Protein AF-A0AAV6C4H0-F1 (afdb_monomer)

Structure (mmCIF, N/CA/C/O backbone):
data_AF-A0AAV6C4H0-F1
#
_entry.id   AF-A0AAV6C4H0-F1
#
loop_
_atom_site.group_PDB
_atom_site.id
_atom_site.type_symbol
_atom_site.label_atom_id
_atom_site.label_alt_id
_atom_site.label_comp_id
_atom_site.label_asym_id
_atom_site.label_entity_id
_atom_site.label_seq_id
_atom_site.pdbx_PDB_ins_code
_atom_site.Cartn_x
_atom_site.Cartn_y
_atom_site.Cartn_z
_atom_site.occupancy
_atom_site.B_iso_or_equiv
_atom_site.auth_seq_id
_atom_site.auth_comp_id
_atom_site.auth_asym_id
_atom_site.auth_atom_id
_atom_site.pdbx_PDB_model_num
ATOM 1 N N . MET A 1 1 ? 31.205 -27.931 -6.979 1.00 36.41 1 MET A N 1
ATOM 2 C CA . MET A 1 1 ? 31.183 -26.753 -7.871 1.00 36.41 1 MET A CA 1
ATOM 3 C C . MET A 1 1 ? 30.900 -25.545 -6.981 1.00 36.41 1 MET A C 1
ATOM 5 O O . MET A 1 1 ? 29.843 -25.515 -6.365 1.00 36.41 1 MET A O 1
ATOM 9 N N . LEU A 1 2 ? 31.902 -24.686 -6.749 1.00 31.66 2 LEU A N 1
ATOM 10 C CA . LEU A 1 2 ? 31.847 -23.601 -5.756 1.00 31.66 2 LEU A CA 1
ATOM 11 C C . LEU A 1 2 ? 30.865 -22.495 -6.177 1.00 31.66 2 LEU A C 1
ATOM 13 O O . LEU A 1 2 ? 30.879 -22.046 -7.319 1.00 31.66 2 LEU A O 1
ATOM 17 N N . SER A 1 3 ? 30.052 -22.053 -5.220 1.00 43.00 3 SER A N 1
ATOM 18 C CA . SER A 1 3 ? 29.099 -20.946 -5.323 1.00 43.00 3 SER A CA 1
ATOM 19 C C . SER A 1 3 ? 29.805 -19.623 -4.989 1.00 43.00 3 SER A C 1
ATOM 21 O O . SER A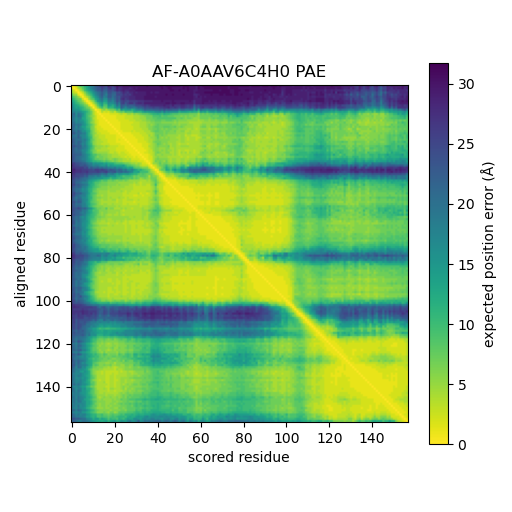 1 3 ? 30.299 -19.470 -3.872 1.00 43.00 3 SER A O 1
ATOM 23 N N . LEU A 1 4 ? 29.830 -18.677 -5.935 1.00 38.78 4 LEU A N 1
ATOM 24 C CA . LEU A 1 4 ? 30.446 -17.346 -5.783 1.00 38.78 4 LEU A CA 1
ATOM 25 C C . LEU A 1 4 ? 29.491 -16.277 -5.204 1.00 38.78 4 LEU A C 1
ATOM 27 O O . LEU A 1 4 ? 29.921 -15.164 -4.924 1.00 38.78 4 LEU A O 1
ATOM 31 N N . PHE A 1 5 ? 28.212 -16.605 -4.996 1.00 50.12 5 PHE A N 1
ATOM 32 C CA . PHE A 1 5 ? 27.220 -15.738 -4.355 1.00 50.12 5 PHE A CA 1
ATOM 33 C C . PHE A 1 5 ? 26.388 -16.565 -3.381 1.00 50.12 5 PHE A C 1
ATOM 35 O O . PHE A 1 5 ? 26.032 -17.692 -3.697 1.00 50.12 5 PHE A O 1
ATOM 42 N N . GLY A 1 6 ? 26.168 -16.008 -2.189 1.00 37.78 6 GLY A N 1
ATOM 43 C CA . GLY A 1 6 ? 25.697 -16.681 -0.980 1.00 37.78 6 GLY A CA 1
ATOM 44 C C . GLY A 1 6 ? 24.590 -17.717 -1.163 1.00 37.78 6 GLY A C 1
ATOM 45 O O . GLY A 1 6 ? 23.755 -17.628 -2.055 1.00 37.78 6 GLY A O 1
ATOM 46 N N . GLN A 1 7 ? 24.612 -18.691 -0.252 1.00 34.97 7 GLN A N 1
ATOM 47 C CA . GLN A 1 7 ? 23.645 -19.776 -0.129 1.00 34.97 7 GLN A CA 1
ATOM 48 C C . GLN A 1 7 ? 22.222 -19.333 -0.491 1.00 34.97 7 GLN A C 1
ATOM 50 O O . GLN A 1 7 ? 21.746 -18.326 0.037 1.00 34.97 7 GLN A O 1
ATOM 55 N N . ASN A 1 8 ? 21.548 -20.131 -1.327 1.00 43.38 8 ASN A N 1
ATOM 56 C CA . ASN A 1 8 ? 20.094 -20.129 -1.462 1.00 43.38 8 ASN A CA 1
ATOM 57 C C . ASN A 1 8 ? 19.492 -20.356 -0.067 1.00 43.38 8 ASN A C 1
ATOM 59 O O . ASN A 1 8 ? 19.235 -21.487 0.335 1.00 43.38 8 ASN A O 1
ATOM 63 N N . LYS A 1 9 ? 19.308 -19.281 0.705 1.00 45.91 9 LYS A N 1
ATOM 64 C CA . LYS A 1 9 ? 18.278 -19.254 1.735 1.00 45.91 9 LYS A CA 1
ATOM 65 C C . LYS A 1 9 ? 16.981 -19.474 0.984 1.00 45.91 9 LYS A C 1
ATOM 67 O O . LYS A 1 9 ? 16.785 -18.815 -0.034 1.00 45.91 9 LYS A O 1
ATOM 72 N N . ASP A 1 10 ? 16.143 -20.379 1.475 1.00 52.50 10 ASP A N 1
ATOM 73 C CA . ASP A 1 10 ? 14.750 -20.498 1.061 1.00 52.50 10 ASP A CA 1
ATOM 74 C C . ASP A 1 10 ? 14.110 -19.112 1.154 1.00 52.50 10 ASP A C 1
ATOM 76 O O . ASP A 1 10 ? 13.652 -18.666 2.210 1.00 52.50 10 ASP A O 1
ATOM 80 N N . GLU A 1 11 ? 14.186 -18.354 0.064 1.00 59.16 11 GLU A N 1
ATOM 81 C CA . GLU A 1 11 ? 13.564 -17.060 -0.006 1.00 59.16 11 GLU A CA 1
ATOM 82 C C . GLU A 1 11 ? 12.075 -17.375 -0.081 1.00 59.16 11 GLU A C 1
ATOM 84 O O . GLU A 1 11 ? 11.604 -17.884 -1.099 1.00 59.16 11 GLU A O 1
ATOM 89 N N . GLY A 1 12 ? 11.358 -17.131 1.020 1.00 62.44 12 GLY A N 1
ATOM 90 C CA . GLY A 1 12 ? 9.921 -17.371 1.113 1.00 62.44 12 GLY A CA 1
ATOM 91 C C . GLY A 1 12 ? 9.162 -16.843 -0.107 1.00 62.44 12 GLY A C 1
ATOM 92 O O . GLY A 1 12 ? 9.658 -15.997 -0.869 1.00 62.44 12 GLY A O 1
ATOM 93 N N . SER A 1 13 ? 7.942 -17.348 -0.289 1.00 84.25 13 SER A N 1
ATOM 94 C CA . SER A 1 13 ? 7.092 -16.997 -1.427 1.00 84.25 13 SER A CA 1
ATOM 95 C C . SER A 1 13 ? 6.997 -15.473 -1.610 1.00 84.25 13 SER A C 1
ATOM 97 O O . SER A 1 13 ? 7.194 -14.705 -0.664 1.00 84.25 13 SER A O 1
ATOM 99 N N . LEU A 1 14 ? 6.660 -14.989 -2.812 1.00 80.19 14 LEU A N 1
ATOM 100 C CA . LEU A 1 14 ? 6.453 -13.546 -3.054 1.00 80.19 14 LEU A CA 1
ATOM 101 C C . LEU A 1 14 ? 5.521 -12.910 -2.008 1.00 80.19 14 LEU A C 1
ATOM 103 O O . LEU A 1 14 ? 5.725 -11.774 -1.581 1.00 80.19 14 LEU A O 1
ATOM 107 N N . LEU A 1 15 ? 4.534 -13.681 -1.554 1.00 83.94 15 LEU A N 1
ATOM 108 C CA . LEU A 1 15 ? 3.603 -13.306 -0.503 1.00 83.94 15 LEU A CA 1
ATOM 109 C C . LEU A 1 15 ? 4.273 -13.192 0.877 1.00 83.94 15 LEU A C 1
ATOM 111 O O . LEU A 1 15 ? 3.917 -12.301 1.642 1.00 83.94 15 LEU A O 1
ATOM 115 N N . ASP A 1 16 ? 5.258 -14.028 1.198 1.00 88.25 16 ASP A N 1
ATOM 116 C CA . ASP A 1 16 ? 6.022 -13.927 2.448 1.00 88.25 16 ASP A CA 1
ATOM 117 C C . ASP A 1 16 ? 6.929 -12.697 2.453 1.00 88.25 16 ASP A C 1
ATOM 119 O O . ASP A 1 16 ? 6.967 -11.962 3.441 1.00 88.25 16 ASP A O 1
ATOM 123 N N . ARG A 1 17 ? 7.572 -12.396 1.319 1.00 87.56 17 ARG A N 1
ATOM 124 C CA . ARG A 1 17 ? 8.357 -11.160 1.164 1.00 87.56 17 ARG A CA 1
ATOM 125 C C . ARG A 1 17 ? 7.477 -9.918 1.266 1.00 87.56 17 ARG A C 1
ATOM 127 O O . ARG A 1 17 ? 7.864 -8.949 1.917 1.00 87.56 17 ARG A O 1
ATOM 134 N N . LEU A 1 18 ? 6.278 -9.958 0.679 1.00 87.56 18 LEU A N 1
ATOM 135 C CA . LEU A 1 18 ? 5.289 -8.888 0.802 1.00 87.56 18 LEU A CA 1
ATOM 136 C C . LEU A 1 18 ? 4.818 -8.720 2.252 1.00 87.56 18 LEU A C 1
ATOM 138 O O . LEU A 1 18 ? 4.793 -7.607 2.765 1.00 87.56 18 LEU A O 1
ATOM 142 N N . LYS A 1 19 ? 4.484 -9.814 2.947 1.00 87.69 19 LYS A N 1
ATOM 143 C CA . LYS A 1 19 ? 4.118 -9.771 4.373 1.00 87.69 19 LYS A CA 1
ATOM 144 C C . LYS A 1 19 ? 5.231 -9.159 5.218 1.00 87.69 19 LYS A C 1
ATOM 146 O O . LYS A 1 19 ? 4.943 -8.376 6.121 1.00 87.69 19 LYS A O 1
ATOM 151 N N . GLN A 1 20 ? 6.483 -9.507 4.930 1.00 90.56 20 GLN A N 1
ATOM 152 C CA . GLN A 1 20 ? 7.639 -8.984 5.645 1.00 90.56 20 GLN A CA 1
ATOM 153 C C . GLN A 1 20 ? 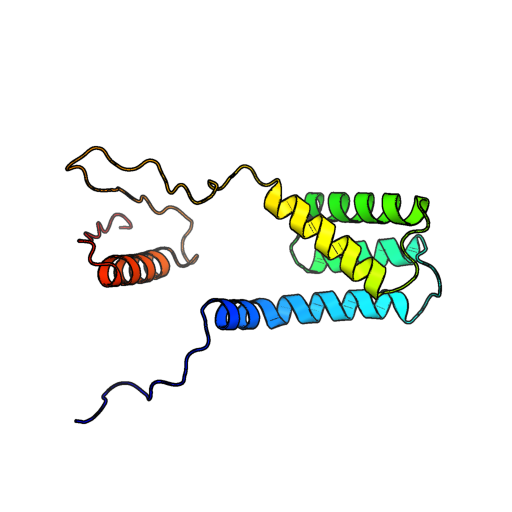7.847 -7.488 5.377 1.00 90.56 20 GLN A C 1
ATOM 155 O O . GLN A 1 20 ? 8.102 -6.741 6.321 1.00 90.56 20 GLN A O 1
ATOM 160 N N . SER A 1 21 ? 7.687 -7.029 4.131 1.00 88.75 21 SER A N 1
ATOM 161 C CA . SER A 1 21 ? 7.869 -5.614 3.782 1.00 88.75 21 SER A CA 1
ATOM 162 C C . SER A 1 21 ? 6.827 -4.702 4.436 1.00 88.75 21 SER A C 1
ATOM 164 O O . SER A 1 21 ? 7.160 -3.588 4.836 1.00 88.75 21 SER A O 1
ATOM 166 N N . VAL A 1 22 ? 5.594 -5.186 4.629 1.00 88.94 22 VAL A N 1
ATOM 167 C CA . VAL A 1 22 ? 4.512 -4.421 5.281 1.00 88.94 22 VAL A CA 1
ATOM 168 C C . VAL A 1 22 ? 4.398 -4.667 6.790 1.00 88.94 22 VAL A C 1
ATOM 170 O O . VAL A 1 22 ? 3.532 -4.085 7.447 1.00 88.94 22 VAL A O 1
ATOM 173 N N . ALA A 1 23 ? 5.252 -5.519 7.369 1.00 89.38 23 ALA A N 1
ATOM 174 C CA . ALA A 1 23 ? 5.128 -5.963 8.759 1.00 89.38 23 ALA A CA 1
ATOM 175 C C . ALA A 1 23 ? 5.140 -4.801 9.763 1.00 89.38 23 ALA A C 1
ATOM 177 O O . ALA A 1 23 ? 4.355 -4.806 10.712 1.00 89.38 23 ALA A O 1
ATOM 178 N N . LYS A 1 24 ? 5.988 -3.790 9.529 1.00 86.38 24 LYS A N 1
ATOM 179 C CA . LYS A 1 24 ? 6.105 -2.600 10.386 1.00 86.38 24 LYS A CA 1
ATOM 180 C C . LYS A 1 24 ? 4.837 -1.743 10.355 1.00 86.38 24 LYS A C 1
ATOM 182 O O . LYS A 1 24 ? 4.332 -1.371 11.408 1.00 86.38 24 LYS A O 1
ATOM 187 N N . THR A 1 25 ? 4.292 -1.473 9.171 1.00 84.81 25 THR A N 1
ATOM 188 C CA . THR A 1 25 ? 3.038 -0.718 9.023 1.00 84.81 25 THR A CA 1
ATOM 189 C C . THR A 1 25 ? 1.875 -1.472 9.664 1.00 84.81 25 THR A C 1
ATOM 191 O O . THR A 1 25 ? 1.085 -0.894 10.410 1.00 84.81 25 THR A O 1
ATOM 194 N N . ARG A 1 26 ? 1.809 -2.795 9.451 1.00 84.88 26 ARG A N 1
ATOM 195 C CA . ARG A 1 26 ? 0.791 -3.660 10.059 1.00 84.88 26 ARG A CA 1
ATOM 196 C C . ARG A 1 26 ? 0.849 -3.632 11.586 1.00 84.88 26 ARG A C 1
ATOM 198 O O . ARG A 1 26 ? -0.200 -3.522 12.214 1.00 84.88 26 ARG A O 1
ATOM 205 N N . SER A 1 27 ? 2.036 -3.764 12.184 1.00 85.31 27 SER A N 1
ATOM 206 C CA . SER A 1 27 ? 2.170 -3.785 13.646 1.00 85.31 27 SER A CA 1
ATOM 207 C C . SER A 1 27 ? 1.819 -2.437 14.273 1.00 85.31 27 SER A C 1
ATOM 209 O O . SER A 1 27 ? 1.121 -2.406 15.282 1.00 85.31 27 SER A O 1
ATOM 211 N N . GLN A 1 28 ? 2.223 -1.329 13.647 1.00 83.56 28 GLN A N 1
ATOM 212 C CA . GLN A 1 28 ? 1.893 0.019 14.110 1.00 83.56 28 GLN A CA 1
ATOM 213 C C . GLN A 1 28 ? 0.388 0.298 14.073 1.00 83.56 28 GLN A C 1
ATOM 215 O O . GLN A 1 28 ? -0.147 0.851 15.032 1.00 83.56 28 GLN A O 1
ATOM 220 N N . LEU A 1 29 ? -0.304 -0.105 13.003 1.00 80.69 29 LEU A N 1
ATOM 221 C CA . LEU A 1 29 ? -1.755 0.058 12.911 1.00 80.69 29 LEU A CA 1
ATOM 222 C C . LEU A 1 29 ? -2.485 -0.825 13.933 1.00 80.69 29 LEU A C 1
ATOM 224 O O . LEU A 1 29 ? -3.381 -0.348 14.623 1.00 80.69 29 LEU A O 1
ATOM 228 N N . ALA A 1 30 ? -2.079 -2.092 14.072 1.00 82.25 30 ALA A N 1
ATOM 229 C CA . ALA A 1 30 ? -2.699 -3.020 15.018 1.00 82.25 30 ALA A CA 1
ATOM 230 C C . ALA A 1 30 ? -2.570 -2.545 16.474 1.00 82.25 30 ALA A C 1
ATOM 232 O O . ALA A 1 30 ? -3.568 -2.539 17.190 1.00 82.25 30 ALA A O 1
ATOM 233 N N . ALA A 1 31 ? -1.379 -2.089 16.881 1.00 82.44 31 ALA A N 1
ATOM 234 C CA . ALA A 1 31 ? -1.138 -1.580 18.229 1.00 82.44 31 ALA A CA 1
ATOM 235 C C . ALA A 1 31 ? -2.018 -0.360 18.548 1.00 82.44 31 ALA A C 1
ATOM 237 O O . ALA A 1 31 ? -2.672 -0.324 19.586 1.00 82.44 31 ALA A O 1
ATOM 238 N N . ARG A 1 32 ? -2.119 0.598 17.614 1.00 79.38 32 ARG A N 1
ATOM 239 C CA . ARG A 1 32 ? -2.965 1.790 17.791 1.00 79.38 32 ARG A CA 1
ATOM 240 C C . ARG A 1 32 ? -4.449 1.441 17.918 1.00 79.38 32 ARG A C 1
ATOM 242 O O . ARG A 1 32 ? -5.147 2.072 18.699 1.00 79.38 32 ARG A O 1
ATOM 249 N N . VAL A 1 33 ? -4.932 0.440 17.177 1.00 78.00 33 VAL A N 1
ATOM 250 C CA . VAL A 1 33 ? -6.329 -0.020 17.275 1.00 78.00 33 VAL A CA 1
ATOM 251 C C . VAL A 1 33 ? -6.592 -0.786 18.577 1.00 78.00 33 VAL A C 1
ATOM 253 O O . VAL A 1 33 ? -7.684 -0.694 19.133 1.00 78.00 33 VAL A O 1
ATOM 256 N N . GLU A 1 34 ? -5.610 -1.526 19.092 1.00 79.38 34 GLU A N 1
ATOM 257 C CA . GLU A 1 34 ? -5.716 -2.192 20.397 1.00 79.38 34 GLU A CA 1
ATOM 258 C C . GLU A 1 34 ? -5.774 -1.193 21.550 1.00 79.38 34 GLU A C 1
ATOM 260 O O . GLU A 1 34 ? -6.565 -1.375 22.473 1.00 79.38 34 GLU A O 1
ATOM 265 N N . ASP A 1 35 ? -4.985 -0.121 21.484 1.00 77.88 35 ASP A N 1
ATOM 266 C CA . ASP A 1 35 ? -4.956 0.905 22.528 1.00 77.88 35 ASP A CA 1
ATOM 267 C C . ASP A 1 35 ? -6.299 1.641 22.673 1.00 77.88 35 ASP A C 1
ATOM 269 O O . ASP A 1 35 ? -6.680 1.976 23.792 1.00 77.88 35 ASP A O 1
ATOM 273 N N . ILE A 1 36 ? -7.070 1.786 21.587 1.00 75.62 36 ILE A N 1
ATOM 274 C CA . ILE A 1 36 ? -8.434 2.352 21.614 1.00 75.62 36 ILE A CA 1
ATOM 275 C C . ILE A 1 36 ? -9.373 1.530 22.514 1.00 75.62 36 ILE A C 1
ATOM 277 O O . ILE A 1 36 ? -10.219 2.088 23.203 1.00 75.62 36 ILE A O 1
ATOM 281 N N . PHE A 1 37 ? -9.207 0.205 22.562 1.00 68.75 37 PHE A N 1
ATOM 282 C CA . PHE A 1 37 ? -10.088 -0.691 23.324 1.00 68.75 37 PHE A CA 1
ATOM 283 C C . PHE A 1 37 ? -9.608 -1.007 24.740 1.00 68.75 37 PHE A C 1
ATOM 285 O O . PHE A 1 37 ? -10.366 -1.570 25.528 1.00 68.75 37 PHE A O 1
ATOM 292 N N . LYS A 1 38 ? -8.371 -0.648 25.100 1.00 69.56 38 LYS A N 1
ATOM 293 C CA . LYS A 1 38 ? -7.871 -0.840 26.472 1.00 69.56 38 LYS A CA 1
ATOM 294 C C . LYS A 1 38 ? -8.569 0.075 27.488 1.00 69.56 38 LYS A C 1
ATOM 296 O O . LYS A 1 38 ? -8.511 -0.218 28.679 1.00 69.56 38 LYS A O 1
ATOM 301 N N . GLY A 1 39 ? -9.215 1.154 27.034 1.00 59.06 39 GLY A N 1
ATOM 302 C CA . GLY A 1 39 ? -9.891 2.135 27.890 1.00 59.06 39 GLY A CA 1
ATOM 303 C C . GLY A 1 39 ? -11.414 1.990 28.003 1.00 59.06 39 GLY A C 1
ATOM 304 O O . GLY A 1 39 ? -11.965 2.309 29.055 1.00 59.06 39 GLY A O 1
ATOM 305 N N . GLU A 1 40 ? -12.112 1.500 26.969 1.00 55.88 40 GLU A N 1
ATOM 306 C CA . GLU A 1 40 ? -13.573 1.655 26.858 1.00 55.88 40 GLU A CA 1
ATOM 307 C C . GLU A 1 40 ? -14.304 0.368 26.436 1.00 55.88 40 GLU A C 1
ATOM 309 O O . GLU A 1 40 ? -13.894 -0.352 25.530 1.00 55.88 40 GLU A O 1
ATOM 314 N N . LYS A 1 41 ? -15.445 0.086 27.087 1.00 58.22 41 LYS A N 1
ATOM 315 C CA . LYS A 1 41 ? -16.325 -1.064 26.775 1.00 58.22 41 LYS A CA 1
ATOM 316 C C . LYS A 1 41 ? -17.207 -0.847 25.536 1.00 58.22 41 LYS A C 1
ATOM 318 O O . LYS A 1 41 ? -17.907 -1.768 25.124 1.00 58.22 41 LYS A O 1
ATOM 323 N N . ARG A 1 42 ? -17.249 0.373 24.995 1.00 67.69 42 ARG A N 1
ATOM 324 C CA . ARG A 1 42 ? -18.061 0.785 23.842 1.00 67.69 42 ARG A CA 1
ATOM 325 C C . ARG A 1 42 ? -17.260 1.775 23.013 1.00 67.69 42 ARG A C 1
ATOM 327 O O . ARG A 1 42 ? -16.513 2.552 23.584 1.00 67.69 42 ARG A O 1
ATOM 334 N N . ILE A 1 43 ? -17.449 1.757 21.697 1.00 72.81 43 ILE A N 1
ATOM 335 C CA . ILE A 1 43 ? -16.829 2.751 20.820 1.00 72.81 43 ILE A CA 1
ATOM 336 C C . ILE A 1 43 ? -17.625 4.050 20.938 1.00 72.81 43 ILE A C 1
ATOM 338 O O . ILE A 1 43 ? -18.786 4.105 20.529 1.00 72.81 43 ILE A O 1
ATOM 342 N N . ASP A 1 44 ? -17.006 5.074 21.510 1.00 77.19 44 ASP A N 1
ATOM 343 C CA . ASP A 1 44 ? -17.587 6.400 21.668 1.00 77.19 44 ASP A CA 1
ATOM 344 C C . ASP A 1 44 ? -16.968 7.416 20.667 1.00 77.19 44 ASP A C 1
ATOM 346 O O . ASP A 1 44 ? -16.117 7.061 19.836 1.00 77.19 44 ASP A O 1
ATOM 350 N N . PRO A 1 45 ? -17.392 8.693 20.679 1.00 81.12 45 PRO A N 1
ATOM 351 C CA . PRO A 1 45 ? -16.793 9.717 19.824 1.00 81.12 45 PRO A CA 1
ATOM 352 C C . PRO A 1 45 ? -15.285 9.945 20.049 1.00 81.12 45 PRO A C 1
ATOM 354 O O . PRO A 1 45 ? -14.580 10.281 19.094 1.00 81.12 45 PRO A O 1
ATOM 357 N N . ALA A 1 46 ? -14.770 9.760 21.269 1.00 82.94 46 ALA A N 1
ATOM 358 C CA . ALA A 1 46 ? -13.349 9.909 21.588 1.00 82.94 46 ALA A CA 1
ATOM 359 C C . ALA A 1 46 ? -12.517 8.742 21.024 1.00 82.94 46 ALA A C 1
ATOM 361 O O . ALA A 1 46 ? -11.430 8.956 20.466 1.00 82.94 46 ALA A O 1
ATOM 362 N N . ALA A 1 47 ? -13.059 7.524 21.058 1.00 81.69 47 ALA A N 1
ATOM 363 C CA . ALA A 1 47 ? -12.486 6.357 20.400 1.00 81.69 47 ALA A CA 1
ATOM 364 C C . ALA A 1 47 ? -12.376 6.560 18.877 1.00 81.69 47 ALA A C 1
ATOM 366 O O . ALA A 1 47 ? -11.335 6.266 18.281 1.00 81.69 47 ALA A O 1
ATOM 367 N N . LEU A 1 48 ? -13.405 7.133 18.239 1.00 85.75 48 LEU A N 1
ATOM 368 C CA . LEU A 1 48 ? -13.375 7.453 16.804 1.00 85.75 48 LEU A CA 1
ATOM 369 C C . LEU A 1 48 ? -12.342 8.533 16.451 1.00 85.75 48 LEU A C 1
ATOM 371 O O . LEU A 1 48 ? -11.671 8.412 15.427 1.00 85.75 48 LEU A O 1
ATOM 375 N N . ALA A 1 49 ? -12.167 9.554 17.292 1.00 88.44 49 ALA A N 1
ATOM 376 C CA . ALA A 1 49 ? -11.126 10.566 17.095 1.00 88.44 49 ALA A CA 1
ATOM 377 C C . ALA A 1 49 ? -9.714 9.966 17.221 1.00 88.44 49 ALA A C 1
ATOM 379 O O . ALA A 1 49 ? -8.803 10.294 16.457 1.00 88.44 49 ALA A O 1
ATOM 380 N N . THR A 1 50 ? -9.527 9.031 18.153 1.00 87.44 50 THR A N 1
ATOM 381 C CA . THR A 1 50 ? -8.264 8.293 18.284 1.00 87.44 50 THR A CA 1
ATOM 382 C C . THR A 1 50 ? -7.994 7.430 17.051 1.00 87.44 50 THR A C 1
ATOM 384 O O . THR A 1 50 ? -6.870 7.415 16.544 1.00 87.44 50 THR A O 1
ATOM 387 N N . LEU A 1 51 ? -9.028 6.767 16.521 1.00 87.31 51 LEU A N 1
ATOM 388 C CA . LEU A 1 51 ? -8.939 5.997 15.281 1.00 87.31 51 LEU A CA 1
ATOM 389 C C . LEU A 1 51 ? -8.562 6.881 14.085 1.00 87.31 51 LEU A C 1
ATOM 391 O O . LEU A 1 51 ? -7.687 6.504 13.310 1.00 87.31 51 LEU A O 1
ATOM 395 N N . GLU A 1 52 ? -9.172 8.060 13.950 1.00 91.50 52 GLU A N 1
ATOM 396 C CA . GLU A 1 52 ? -8.842 9.027 12.897 1.00 91.50 52 GLU A CA 1
ATOM 397 C C . GLU A 1 52 ? -7.354 9.386 12.915 1.00 91.50 52 GLU A C 1
ATOM 399 O O . GLU A 1 52 ? -6.656 9.231 11.910 1.00 91.50 52 GLU A O 1
ATOM 404 N N . ASN A 1 53 ? -6.845 9.780 14.083 1.00 89.81 53 ASN A N 1
ATOM 405 C CA . ASN A 1 53 ? -5.436 10.119 14.266 1.00 89.81 53 ASN A CA 1
ATOM 406 C C . ASN A 1 53 ? -4.513 8.931 13.963 1.00 89.81 53 ASN A C 1
ATOM 408 O O . ASN A 1 53 ? -3.443 9.102 13.373 1.00 89.81 53 ASN A O 1
ATOM 412 N N . ALA A 1 54 ? -4.919 7.718 14.345 1.00 87.38 54 ALA A N 1
ATOM 413 C CA . ALA A 1 54 ? -4.169 6.508 14.045 1.00 87.38 54 ALA A CA 1
ATOM 414 C C . ALA A 1 54 ? -4.081 6.240 12.536 1.00 87.38 54 ALA A C 1
ATOM 416 O O . ALA A 1 54 ? -2.996 5.933 12.047 1.00 87.38 54 ALA A O 1
ATOM 417 N N . LEU A 1 55 ? -5.186 6.394 11.803 1.00 89.81 55 LEU A N 1
ATOM 418 C CA . LEU A 1 55 ? -5.235 6.201 10.352 1.00 89.81 55 LEU A CA 1
ATOM 419 C C . LEU A 1 55 ? -4.424 7.274 9.610 1.00 89.81 55 LEU A C 1
ATOM 421 O O . LEU A 1 55 ? -3.653 6.947 8.706 1.00 89.81 55 LEU A O 1
ATOM 425 N N . LEU A 1 56 ? -4.512 8.541 10.025 1.00 90.38 56 LEU A N 1
ATOM 426 C CA . LEU A 1 56 ? -3.726 9.628 9.428 1.00 90.38 56 LEU A CA 1
ATOM 427 C C . LEU A 1 56 ? -2.218 9.444 9.623 1.00 90.38 56 LEU A C 1
ATOM 429 O O . LEU A 1 56 ? -1.452 9.709 8.701 1.00 90.38 56 LEU A O 1
ATOM 433 N N . ALA A 1 57 ? -1.791 8.917 10.772 1.00 87.31 57 ALA A N 1
ATOM 434 C CA . ALA A 1 57 ? -0.385 8.614 11.044 1.00 87.31 57 ALA A CA 1
ATOM 435 C C . ALA A 1 57 ? 0.189 7.454 10.201 1.00 87.31 57 ALA A C 1
ATOM 437 O O . ALA A 1 57 ? 1.373 7.149 10.328 1.00 87.31 57 ALA A O 1
ATOM 438 N N . THR A 1 58 ? -0.638 6.788 9.385 1.00 85.94 58 THR A N 1
ATOM 439 C CA . THR A 1 58 ? -0.232 5.697 8.478 1.00 85.94 58 THR A CA 1
ATOM 440 C C . THR A 1 58 ? -0.212 6.104 7.003 1.00 85.94 58 THR A C 1
ATOM 442 O O . THR A 1 58 ? -0.257 5.242 6.131 1.00 85.94 58 THR A O 1
ATOM 445 N N . ASP A 1 59 ? -0.158 7.407 6.717 1.00 89.19 59 ASP A N 1
ATOM 446 C CA . ASP A 1 59 ? -0.080 7.970 5.360 1.00 89.19 59 ASP A CA 1
ATOM 447 C C . ASP A 1 59 ? -1.292 7.661 4.454 1.00 89.19 59 ASP A C 1
ATOM 449 O O . ASP A 1 59 ? -1.221 7.788 3.234 1.00 89.19 59 ASP A O 1
ATOM 453 N N . LEU A 1 60 ? -2.451 7.311 5.029 1.00 88.81 60 LEU A N 1
ATOM 454 C CA . LEU A 1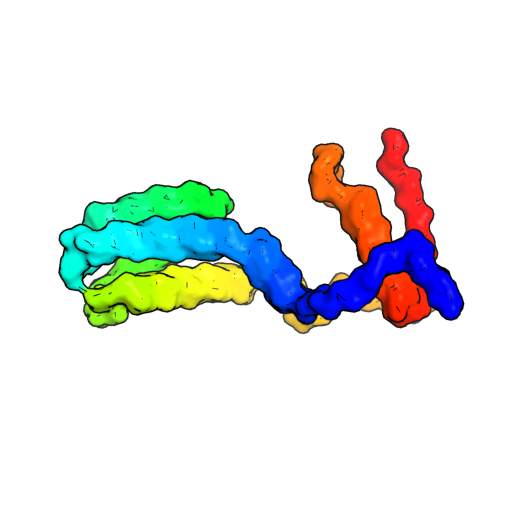 60 ? -3.690 7.061 4.269 1.00 88.81 60 LEU A CA 1
ATOM 455 C C . LEU A 1 60 ? -4.304 8.332 3.659 1.00 88.81 60 LEU A C 1
ATOM 457 O O . LEU A 1 60 ? -5.061 8.262 2.686 1.00 88.81 60 LEU A O 1
ATOM 461 N N . GLY A 1 61 ? -3.985 9.493 4.235 1.00 92.50 61 GLY A N 1
ATOM 462 C CA . GLY A 1 61 ? -4.524 10.791 3.840 1.00 92.50 61 GLY A CA 1
ATOM 463 C C . GLY A 1 61 ? -5.972 11.030 4.289 1.00 92.50 61 GLY A C 1
ATOM 464 O O . GLY A 1 61 ? -6.724 10.117 4.625 1.00 92.50 61 GLY A O 1
ATOM 465 N N . MET A 1 62 ? -6.384 12.301 4.273 1.00 94.56 62 MET A N 1
ATOM 466 C CA . MET A 1 62 ? -7.677 12.745 4.820 1.00 94.56 62 MET A CA 1
ATOM 467 C C . MET A 1 62 ? -8.890 12.083 4.160 1.00 94.56 62 MET A C 1
ATOM 469 O O . MET A 1 62 ? -9.847 11.728 4.843 1.00 94.56 62 MET A O 1
ATOM 473 N N . ARG A 1 63 ? -8.870 11.933 2.830 1.00 93.50 63 ARG A N 1
ATOM 474 C CA . ARG A 1 63 ? -10.005 11.387 2.071 1.00 93.50 63 ARG A CA 1
ATOM 475 C C . ARG A 1 63 ? -10.287 9.937 2.466 1.00 93.50 63 ARG A C 1
ATOM 477 O O . ARG A 1 63 ? -11.401 9.629 2.873 1.00 93.50 63 ARG A O 1
ATOM 484 N N . THR A 1 64 ? -9.267 9.087 2.384 1.00 93.56 64 THR A N 1
ATOM 485 C CA . THR A 1 64 ? -9.355 7.660 2.712 1.00 93.56 64 THR A CA 1
ATOM 486 C C . THR A 1 64 ? -9.734 7.457 4.174 1.00 93.56 64 THR A C 1
ATOM 488 O O . THR A 1 64 ? -10.600 6.643 4.478 1.00 93.56 64 THR A O 1
ATOM 491 N N . THR A 1 65 ? -9.136 8.230 5.088 1.00 94.50 65 THR A N 1
ATOM 492 C CA . THR A 1 65 ? -9.464 8.149 6.515 1.00 94.50 65 THR A CA 1
ATOM 493 C C . THR A 1 65 ? -10.934 8.465 6.781 1.00 94.50 65 THR A C 1
ATOM 495 O O . THR A 1 65 ? -11.584 7.717 7.507 1.00 94.50 65 THR A O 1
ATOM 498 N N . ARG A 1 66 ? -11.487 9.522 6.171 1.00 95.12 66 ARG A N 1
ATOM 499 C CA . ARG A 1 66 ? -12.914 9.861 6.319 1.00 95.12 66 ARG A CA 1
ATOM 500 C C . ARG A 1 66 ? -13.820 8.746 5.813 1.00 95.12 66 ARG A C 1
ATOM 502 O O . ARG A 1 66 ? -14.725 8.340 6.528 1.00 95.12 66 ARG A O 1
ATOM 509 N N . GLU A 1 67 ? -13.517 8.203 4.638 1.00 94.88 67 GLU A N 1
ATOM 510 C CA . GLU A 1 67 ? -14.277 7.092 4.061 1.00 94.88 67 GLU A CA 1
ATOM 511 C C . GLU A 1 67 ? -14.278 5.852 4.974 1.00 94.88 67 GLU A C 1
ATOM 513 O O . GLU A 1 67 ? -15.307 5.199 5.147 1.00 94.88 67 GLU A O 1
ATOM 518 N N . VAL A 1 68 ? -13.147 5.560 5.625 1.00 93.88 68 VAL A N 1
ATOM 519 C CA . VAL A 1 68 ? -13.055 4.490 6.627 1.00 93.88 68 VAL A CA 1
ATOM 520 C C . VAL A 1 68 ? -13.888 4.798 7.873 1.00 93.88 68 VAL A C 1
ATOM 522 O O . VAL A 1 68 ? -14.626 3.931 8.342 1.00 93.88 68 VAL A O 1
ATOM 525 N N . LEU A 1 69 ? -13.801 6.017 8.408 1.00 93.00 69 LEU A N 1
ATOM 526 C CA . LEU A 1 69 ? -14.536 6.415 9.612 1.00 93.00 69 LEU A CA 1
ATOM 527 C C . LEU A 1 69 ? -16.050 6.412 9.403 1.00 93.00 69 LEU A C 1
ATOM 529 O O . LEU A 1 69 ? -16.779 5.982 10.293 1.00 93.00 69 LEU A O 1
ATOM 533 N N . ASP A 1 70 ? -16.527 6.849 8.241 1.00 93.06 70 ASP A N 1
ATOM 534 C CA . ASP A 1 70 ? -17.958 6.878 7.935 1.00 93.06 70 ASP A CA 1
ATOM 535 C C . ASP A 1 70 ? -18.536 5.460 7.837 1.00 93.06 70 ASP A C 1
ATOM 537 O O . ASP A 1 70 ? -19.603 5.183 8.391 1.00 93.06 70 ASP A O 1
ATOM 541 N N . ALA A 1 71 ? -17.792 4.520 7.245 1.00 91.31 71 ALA A N 1
ATOM 542 C CA . ALA A 1 71 ? -18.168 3.107 7.238 1.00 91.31 71 ALA A CA 1
ATOM 543 C C . ALA A 1 71 ? -18.222 2.509 8.656 1.00 91.31 71 ALA A C 1
ATOM 545 O O . ALA A 1 71 ? -19.157 1.772 8.986 1.00 91.31 71 ALA A O 1
ATOM 546 N N . VAL A 1 72 ? -17.252 2.847 9.514 1.00 89.50 72 VAL A N 1
ATOM 547 C CA . VAL A 1 72 ? -17.232 2.418 10.923 1.00 89.50 72 VAL A CA 1
ATOM 548 C C . VAL A 1 72 ? -18.424 2.998 11.693 1.00 89.50 72 VAL A C 1
ATOM 550 O O . VAL A 1 72 ? -19.115 2.251 12.385 1.00 89.50 72 VAL A O 1
ATOM 553 N N . ARG A 1 73 ? -18.733 4.293 11.535 1.00 88.62 73 ARG A N 1
ATOM 554 C CA . ARG A 1 73 ? -19.906 4.939 12.158 1.00 88.62 73 ARG A CA 1
ATOM 555 C C . ARG A 1 73 ? -21.210 4.257 11.758 1.00 88.62 73 ARG A C 1
ATOM 557 O O . ARG A 1 73 ? -22.008 3.907 12.620 1.00 88.62 73 ARG A O 1
ATOM 564 N N . GLN A 1 74 ? -21.385 3.967 10.471 1.00 88.50 74 GLN A N 1
ATOM 565 C CA . GLN A 1 74 ? -22.583 3.286 9.981 1.00 88.50 74 GLN A CA 1
ATOM 566 C C . GLN A 1 74 ? -22.727 1.862 10.555 1.00 88.50 74 GLN A C 1
ATOM 568 O O . GLN A 1 74 ? -23.831 1.342 10.711 1.00 88.50 74 GLN A O 1
ATOM 573 N N . GLN A 1 75 ? -21.621 1.170 10.838 1.00 84.75 75 GLN A N 1
ATOM 574 C CA . GLN A 1 75 ? -21.655 -0.141 11.495 1.00 84.75 75 GLN A CA 1
ATOM 575 C C . GLN A 1 75 ? -21.921 -0.040 13.004 1.00 84.75 75 GLN A C 1
ATOM 577 O O . GLN A 1 75 ? -22.586 -0.921 13.548 1.00 84.75 75 GLN A O 1
ATOM 582 N N . LEU A 1 76 ? -21.482 1.040 13.658 1.00 82.81 76 LEU A N 1
ATOM 583 C CA . LEU A 1 76 ? -21.830 1.337 15.050 1.00 82.81 76 LEU A CA 1
ATOM 584 C C . LEU A 1 76 ? -23.321 1.617 15.232 1.00 82.81 76 LEU A C 1
ATOM 586 O O . LEU A 1 76 ? -23.929 1.063 16.141 1.00 82.81 76 LEU A O 1
ATOM 590 N N . GLU A 1 77 ? -23.926 2.406 14.343 1.00 82.06 77 GLU A N 1
ATOM 591 C CA . GLU A 1 77 ? -25.372 2.687 14.364 1.00 82.06 77 GLU A CA 1
ATOM 592 C C . GLU A 1 77 ? -26.223 1.417 14.210 1.00 82.06 77 GLU A C 1
ATOM 594 O O . GLU A 1 77 ? -27.346 1.348 14.705 1.00 82.06 77 GLU A O 1
ATOM 599 N N . ARG A 1 78 ? -25.674 0.385 13.557 1.00 82.56 78 ARG A N 1
ATOM 600 C CA . ARG A 1 78 ? -26.295 -0.939 13.392 1.00 82.56 78 ARG A CA 1
ATOM 601 C C . ARG A 1 78 ? -25.979 -1.915 14.535 1.00 82.56 78 ARG A C 1
ATOM 603 O O . ARG A 1 78 ? -26.283 -3.097 14.408 1.00 82.56 78 ARG A O 1
ATOM 610 N N . ASP A 1 79 ? -25.353 -1.443 15.615 1.00 72.31 79 ASP A N 1
ATOM 611 C CA . ASP A 1 79 ? -24.930 -2.224 16.790 1.00 72.31 79 ASP A CA 1
ATOM 612 C C . ASP A 1 79 ? -24.005 -3.420 16.454 1.00 72.31 79 ASP A C 1
ATOM 614 O O . ASP A 1 79 ? -23.929 -4.417 17.179 1.00 72.31 79 ASP A O 1
ATOM 618 N N . ALA A 1 80 ? -23.283 -3.324 15.328 1.00 68.50 80 ALA A N 1
ATOM 619 C CA . ALA A 1 80 ? -22.457 -4.399 14.775 1.00 68.50 80 ALA A CA 1
ATOM 620 C C . ALA A 1 80 ? -21.006 -4.403 15.296 1.00 68.50 80 ALA A C 1
ATOM 622 O O . ALA A 1 80 ? -20.255 -5.335 15.010 1.00 68.50 80 ALA A O 1
ATOM 623 N N . LEU A 1 81 ? -20.594 -3.378 16.052 1.00 71.00 81 LEU A N 1
ATOM 624 C CA . LEU A 1 81 ? -19.222 -3.204 16.537 1.00 71.00 81 LEU A CA 1
ATOM 625 C C . LEU A 1 81 ? -19.182 -3.225 18.064 1.00 71.00 81 LEU A C 1
ATOM 627 O O . LEU A 1 81 ? -19.522 -2.246 18.72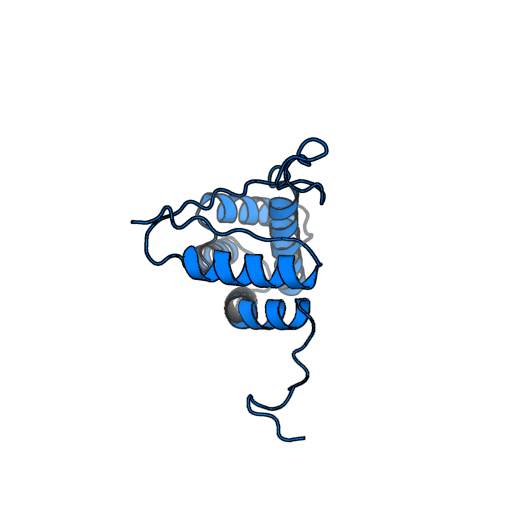3 1.00 71.00 81 LEU A O 1
ATOM 631 N N . ARG A 1 82 ? -18.780 -4.375 18.617 1.00 71.69 82 ARG A N 1
ATOM 632 C CA . ARG A 1 82 ? -18.845 -4.664 20.060 1.00 71.69 82 ARG A CA 1
ATOM 633 C C . ARG A 1 82 ? -17.480 -4.821 20.730 1.00 71.69 82 ARG A C 1
ATOM 635 O O . ARG A 1 82 ? -17.400 -4.711 21.948 1.00 71.69 82 ARG A O 1
ATOM 642 N N . ASP A 1 83 ? -16.423 -5.052 19.954 1.00 75.69 83 ASP A N 1
ATOM 643 C CA . ASP A 1 83 ? -15.061 -5.259 20.448 1.00 75.69 83 ASP A CA 1
ATOM 644 C C . ASP A 1 83 ? -13.987 -4.811 19.432 1.00 75.69 83 ASP A C 1
ATOM 646 O O . ASP A 1 83 ? -14.284 -4.354 18.320 1.00 75.69 83 ASP A O 1
ATOM 650 N N . SER A 1 84 ? -12.717 -4.926 19.844 1.00 78.00 84 SER A N 1
ATOM 651 C CA . SER A 1 84 ? -11.548 -4.539 19.042 1.00 78.00 84 SER A CA 1
ATOM 652 C C . SER A 1 84 ? -11.422 -5.341 17.757 1.00 78.00 84 SER A C 1
ATOM 654 O O . SER A 1 84 ? -11.031 -4.792 16.726 1.00 78.00 84 SER A O 1
ATOM 656 N N . ASP A 1 85 ? -11.778 -6.622 17.786 1.00 81.94 85 ASP A N 1
ATOM 657 C CA . ASP A 1 85 ? -11.651 -7.491 16.624 1.00 81.94 85 ASP A CA 1
ATOM 658 C C . ASP A 1 85 ? -12.710 -7.159 15.570 1.00 81.94 85 ASP A C 1
ATOM 660 O O . ASP A 1 85 ? -12.397 -7.107 14.376 1.00 81.94 85 ASP A O 1
ATOM 664 N N . ALA A 1 86 ? -13.927 -6.818 15.997 1.00 83.12 86 ALA A N 1
ATOM 665 C CA . ALA A 1 86 ? -14.977 -6.296 15.137 1.00 83.12 86 ALA A CA 1
ATOM 666 C C . ALA A 1 86 ? -14.547 -4.974 14.480 1.00 83.12 86 ALA A C 1
ATOM 668 O O . ALA A 1 86 ? -14.670 -4.841 13.260 1.00 83.12 86 ALA A O 1
ATOM 669 N N . LEU A 1 87 ? -13.958 -4.032 15.234 1.00 83.50 87 LEU A N 1
ATOM 670 C CA . LEU A 1 87 ? -13.443 -2.781 14.657 1.00 83.50 87 LEU A CA 1
ATOM 671 C C . LEU A 1 87 ? -12.297 -3.034 13.664 1.00 83.50 87 LEU A C 1
ATOM 673 O O . LEU A 1 87 ? -12.304 -2.490 12.558 1.00 83.50 87 LEU A O 1
ATOM 677 N N . LYS A 1 88 ? -11.320 -3.876 14.025 1.00 84.00 88 LYS A N 1
ATOM 678 C CA . LYS A 1 88 ? -10.218 -4.268 13.127 1.00 84.00 88 LYS A CA 1
ATOM 679 C C . LYS A 1 88 ? -10.762 -4.868 11.831 1.00 84.00 88 LYS A C 1
ATOM 681 O O . LYS A 1 88 ? -10.278 -4.539 10.746 1.00 84.00 88 LYS A O 1
ATOM 686 N N . SER A 1 89 ? -11.772 -5.732 11.934 1.00 87.00 89 SER A N 1
ATOM 687 C CA . SER A 1 89 ? -12.428 -6.362 10.789 1.00 87.00 89 SER A CA 1
ATOM 688 C C . SER A 1 89 ? -13.167 -5.347 9.915 1.00 87.00 89 SER A C 1
ATOM 690 O O . SER A 1 89 ? -13.045 -5.394 8.689 1.00 87.00 89 SER A O 1
ATOM 692 N N . ALA A 1 90 ? -13.861 -4.384 10.523 1.00 88.56 90 ALA A N 1
ATOM 693 C CA . ALA A 1 90 ? -14.547 -3.303 9.826 1.00 88.56 90 ALA A CA 1
ATOM 694 C C . ALA A 1 90 ? -13.587 -2.427 9.018 1.00 88.56 90 ALA A C 1
ATOM 696 O O . ALA A 1 90 ? -13.757 -2.272 7.808 1.00 88.56 90 ALA A O 1
ATOM 697 N N . VAL A 1 91 ? -12.528 -1.932 9.666 1.00 89.31 91 VAL A N 1
ATOM 698 C CA . VAL A 1 91 ? -11.485 -1.118 9.024 1.00 89.31 91 VAL A CA 1
ATOM 699 C C . VAL A 1 91 ? -10.827 -1.895 7.886 1.00 89.31 91 VAL A C 1
ATOM 701 O O . VAL A 1 91 ? -10.706 -1.385 6.774 1.00 89.31 91 VAL A O 1
ATOM 704 N N . LYS A 1 92 ? -10.455 -3.159 8.123 1.00 89.38 92 LYS A N 1
ATOM 705 C CA . LYS A 1 92 ? -9.871 -4.031 7.095 1.00 89.38 92 LYS A CA 1
ATOM 706 C C . LYS A 1 92 ? -10.809 -4.215 5.903 1.00 89.38 92 LYS A C 1
ATOM 708 O O . LYS A 1 92 ? -10.358 -4.148 4.761 1.00 89.38 92 LYS A O 1
ATOM 713 N N . SER A 1 93 ? -12.089 -4.469 6.161 1.00 91.75 93 SER A N 1
ATOM 714 C CA . SER A 1 93 ? -13.092 -4.688 5.115 1.00 91.75 93 SER A CA 1
ATOM 715 C C . SER A 1 93 ? -13.296 -3.432 4.276 1.00 91.75 93 SER A C 1
ATOM 717 O O . SER A 1 93 ? -13.338 -3.531 3.052 1.00 91.75 93 SER A O 1
ATOM 719 N N . GLN A 1 94 ? -13.332 -2.257 4.911 1.00 92.88 94 GLN A N 1
ATOM 720 C CA . GLN A 1 94 ? -13.472 -0.991 4.200 1.00 92.88 94 GLN A CA 1
ATOM 721 C C . GLN A 1 94 ? -12.227 -0.643 3.381 1.00 92.88 94 GLN A C 1
ATOM 723 O O . GLN A 1 94 ? -12.349 -0.294 2.212 1.00 92.88 94 GLN A O 1
ATOM 728 N N . LEU A 1 95 ? -11.022 -0.814 3.933 1.00 91.00 95 LEU A N 1
ATOM 729 C CA . LEU A 1 95 ? -9.782 -0.629 3.170 1.00 91.00 95 LEU A CA 1
ATOM 730 C C . LEU A 1 95 ? -9.712 -1.578 1.964 1.00 91.00 95 LEU A C 1
ATOM 732 O O . LEU A 1 95 ? -9.289 -1.178 0.882 1.00 91.00 95 LEU A O 1
ATOM 736 N N . LEU A 1 96 ? -10.166 -2.825 2.119 1.00 91.62 96 LEU A N 1
ATOM 737 C CA . LEU A 1 96 ? -10.243 -3.776 1.013 1.00 91.62 96 LEU A CA 1
ATOM 738 C C . LEU A 1 96 ? -11.277 -3.354 -0.040 1.00 91.62 96 LEU A C 1
ATOM 740 O O . LEU A 1 96 ? -11.030 -3.537 -1.230 1.00 91.62 96 LEU A O 1
ATOM 744 N N . ALA A 1 97 ? -12.415 -2.798 0.378 1.00 91.94 97 ALA A N 1
ATOM 745 C CA . ALA A 1 97 ? -13.418 -2.260 -0.535 1.00 91.94 97 ALA A CA 1
ATOM 746 C C . ALA A 1 97 ? -12.856 -1.084 -1.347 1.00 91.94 97 ALA A C 1
ATOM 748 O O . ALA A 1 97 ? -12.988 -1.090 -2.566 1.00 91.94 97 ALA A O 1
ATOM 749 N N . ILE A 1 98 ? -12.142 -0.155 -0.701 1.00 91.12 98 ILE A N 1
ATOM 750 C CA . ILE A 1 98 ? -11.455 0.965 -1.365 1.00 91.12 98 ILE A CA 1
ATOM 751 C C . ILE A 1 98 ? -10.456 0.447 -2.408 1.00 91.12 98 ILE A C 1
ATOM 753 O O . ILE A 1 98 ? -10.470 0.890 -3.553 1.00 91.12 98 ILE A O 1
ATOM 757 N N . LEU A 1 99 ? -9.624 -0.537 -2.046 1.00 89.00 99 LEU A N 1
ATOM 758 C CA . LEU A 1 99 ? -8.650 -1.135 -2.969 1.00 89.00 99 LEU A CA 1
ATOM 759 C C . LEU A 1 99 ? -9.308 -1.845 -4.161 1.00 89.00 99 LEU A C 1
ATOM 761 O O . LEU A 1 99 ? -8.746 -1.839 -5.249 1.00 89.00 99 LEU A O 1
ATOM 765 N N . ARG A 1 100 ? -10.480 -2.459 -3.966 1.00 86.19 100 ARG A N 1
ATOM 766 C CA . ARG A 1 100 ? -11.247 -3.122 -5.036 1.00 86.19 100 ARG A CA 1
ATOM 767 C C . ARG A 1 100 ? -12.017 -2.146 -5.922 1.00 86.19 100 ARG A C 1
ATOM 769 O O . ARG A 1 100 ? -12.259 -2.460 -7.078 1.00 86.19 100 ARG A O 1
ATOM 776 N N . ALA A 1 101 ? -12.439 -1.014 -5.365 1.00 85.44 101 ALA A N 1
ATOM 777 C CA . ALA A 1 101 ? -13.166 0.034 -6.074 1.00 85.44 101 ALA A CA 1
ATOM 778 C C . ALA A 1 101 ? -12.238 0.981 -6.842 1.00 85.44 101 ALA A C 1
ATOM 780 O O . ALA A 1 101 ? -12.717 1.748 -7.680 1.00 85.44 101 ALA A O 1
ATOM 781 N N . ALA A 1 102 ? -10.930 0.949 -6.559 1.00 76.56 102 ALA A N 1
ATOM 782 C CA . ALA A 1 102 ? -9.943 1.633 -7.376 1.00 76.56 102 ALA A CA 1
ATOM 783 C C . ALA A 1 102 ? -10.182 1.230 -8.841 1.00 76.56 102 ALA A C 1
ATOM 785 O O . ALA A 1 102 ? -10.252 0.026 -9.113 1.00 76.56 102 ALA A O 1
ATOM 786 N N . PRO A 1 103 ? -10.373 2.211 -9.754 1.00 63.88 103 PRO A N 1
ATOM 787 C CA . PRO A 1 103 ? -10.646 1.928 -11.156 1.00 63.88 103 PRO A CA 1
ATOM 788 C C . PRO A 1 103 ? -9.595 0.947 -11.613 1.00 63.88 103 PRO A C 1
ATOM 790 O O . PRO A 1 103 ? -8.420 1.148 -11.291 1.00 63.88 103 PRO A O 1
ATOM 793 N N . GLU A 1 104 ? -10.048 -0.137 -12.239 1.00 56.19 104 GLU A N 1
ATOM 794 C CA . GLU A 1 104 ? -9.200 -1.283 -12.481 1.00 56.19 104 GLU A CA 1
ATOM 795 C C . GLU A 1 104 ? -7.848 -0.797 -12.992 1.00 56.19 104 GLU A C 1
ATOM 797 O O . GLU A 1 104 ? -7.733 -0.269 -14.097 1.00 56.19 104 GLU A O 1
ATOM 802 N N . SER A 1 105 ? -6.792 -1.042 -12.220 1.00 49.62 105 SER A N 1
ATOM 803 C CA . SER A 1 105 ? -5.486 -1.295 -12.816 1.00 49.62 105 SER A CA 1
ATOM 804 C C . SER A 1 105 ? -5.586 -2.655 -13.515 1.00 49.62 105 SER A C 1
ATOM 806 O O . SER A 1 105 ? -4.834 -3.560 -13.185 1.00 49.62 105 SER A O 1
ATOM 808 N N . ASN A 1 106 ? -6.583 -2.782 -14.397 1.00 45.84 106 ASN A N 1
ATOM 809 C CA . ASN A 1 106 ? -7.105 -3.928 -15.109 1.00 45.84 106 ASN A CA 1
ATOM 810 C C . ASN A 1 106 ? -7.273 -5.216 -14.276 1.00 45.84 106 ASN A C 1
ATOM 812 O O . ASN A 1 106 ? -6.367 -5.656 -13.580 1.00 45.84 106 ASN A O 1
ATOM 816 N N . ASN A 1 107 ? -8.407 -5.903 -14.397 1.00 44.91 107 ASN A N 1
ATOM 817 C CA . ASN A 1 107 ? -8.624 -7.274 -13.908 1.00 44.91 107 ASN A CA 1
ATOM 818 C C . ASN A 1 107 ? -7.627 -8.308 -14.491 1.00 44.91 107 ASN A C 1
ATOM 820 O O . ASN A 1 107 ? -8.004 -9.185 -15.264 1.00 44.91 107 ASN A O 1
ATOM 824 N N . GLY A 1 108 ? -6.333 -8.213 -14.188 1.00 47.12 108 GLY A N 1
ATOM 825 C CA . GLY A 1 108 ? -5.285 -9.058 -14.760 1.00 47.12 108 GLY A CA 1
ATOM 826 C C . GLY A 1 108 ? -5.016 -8.839 -16.255 1.00 47.12 108 GLY A C 1
ATOM 827 O O . GLY A 1 108 ? -4.048 -9.396 -16.767 1.00 47.12 108 GLY A O 1
ATOM 828 N N . ALA A 1 109 ? -5.811 -8.033 -16.965 1.00 46.09 109 ALA A N 1
ATOM 829 C CA . ALA A 1 109 ? -5.483 -7.646 -18.330 1.00 46.09 109 ALA A CA 1
ATOM 830 C C . ALA A 1 109 ? -4.311 -6.664 -18.261 1.00 46.09 109 ALA A C 1
ATOM 832 O O . ALA A 1 109 ? -4.447 -5.559 -17.772 1.00 46.09 109 ALA A O 1
ATOM 833 N N . GLY A 1 110 ? -3.111 -7.036 -18.688 1.00 56.03 110 GLY A N 1
ATOM 834 C CA . GLY A 1 110 ? -2.030 -6.056 -18.812 1.00 56.03 110 GLY A CA 1
ATOM 835 C C . GLY A 1 110 ? -2.441 -4.844 -19.675 1.00 56.03 110 GLY A C 1
ATOM 836 O O . GLY A 1 110 ? -3.557 -4.786 -20.201 1.00 56.03 110 GLY A O 1
ATOM 837 N N . PRO A 1 111 ? -1.555 -3.853 -19.867 1.00 62.47 111 PRO A N 1
ATOM 838 C CA . PRO A 1 111 ? -1.719 -2.930 -20.994 1.00 62.47 111 PRO A CA 1
ATOM 839 C C . PRO A 1 111 ? -2.084 -3.718 -22.265 1.00 62.47 111 PRO A C 1
ATOM 841 O O . PRO A 1 111 ? -1.637 -4.858 -22.416 1.00 62.47 111 PRO A O 1
ATOM 844 N N . ALA A 1 112 ? -2.921 -3.131 -23.130 1.00 67.38 112 ALA A N 1
ATOM 845 C CA . ALA A 1 112 ? -3.367 -3.777 -24.363 1.00 67.38 112 ALA A CA 1
ATOM 846 C C . ALA A 1 112 ? -2.178 -4.451 -25.060 1.00 67.38 112 ALA A C 1
ATOM 848 O O . ALA A 1 112 ? -1.111 -3.842 -25.192 1.00 67.38 112 ALA A O 1
ATOM 849 N N . ALA A 1 113 ? -2.349 -5.723 -25.428 1.00 73.81 113 ALA A N 1
ATOM 850 C CA . ALA A 1 113 ? -1.291 -6.459 -26.097 1.00 73.81 113 ALA A CA 1
ATOM 851 C C . ALA A 1 113 ? -0.895 -5.701 -27.378 1.00 73.81 113 ALA A C 1
ATOM 853 O O . ALA A 1 113 ? -1.786 -5.198 -28.072 1.00 73.81 113 ALA A O 1
ATOM 854 N N . PRO A 1 114 ? 0.410 -5.572 -27.673 1.00 81.81 114 PRO A N 1
ATOM 855 C CA . PRO A 1 114 ? 0.849 -4.977 -28.928 1.00 81.81 114 PRO A CA 1
ATOM 856 C C . PRO A 1 114 ? 0.308 -5.789 -30.112 1.00 81.81 114 PRO A C 1
ATOM 858 O O . PRO A 1 114 ? -0.024 -6.969 -29.961 1.00 81.81 114 PRO A O 1
ATOM 861 N N . ALA A 1 115 ? 0.216 -5.162 -31.286 1.00 83.31 115 ALA A N 1
ATOM 862 C CA . ALA A 1 115 ? -0.135 -5.883 -32.504 1.00 83.31 115 ALA A CA 1
ATOM 863 C C . ALA A 1 115 ? 0.897 -6.988 -32.799 1.00 83.31 115 ALA A C 1
ATOM 865 O O . ALA A 1 115 ? 2.050 -6.918 -32.362 1.00 83.31 115 ALA A O 1
ATOM 866 N N . ASP A 1 116 ? 0.490 -8.014 -33.549 1.00 83.56 116 ASP A N 1
ATOM 867 C CA . ASP A 1 116 ? 1.374 -9.128 -33.890 1.00 83.56 116 ASP A CA 1
ATOM 868 C C . ASP A 1 116 ? 2.654 -8.632 -34.580 1.00 83.56 116 ASP A C 1
ATOM 870 O O . ASP A 1 116 ? 2.619 -7.957 -35.608 1.00 83.56 116 ASP A O 1
ATOM 874 N N . GLY A 1 117 ? 3.802 -8.992 -34.003 1.00 83.56 117 GLY A N 1
ATOM 875 C CA . GLY A 1 117 ? 5.120 -8.582 -34.491 1.00 83.56 117 GLY A CA 1
ATOM 876 C C . GLY A 1 117 ? 5.623 -7.237 -33.958 1.00 83.56 117 GLY A C 1
ATOM 877 O O . GLY A 1 117 ? 6.784 -6.906 -34.202 1.00 83.56 117 GLY A O 1
ATOM 878 N N . GLU A 1 118 ? 4.820 -6.491 -33.195 1.00 86.94 118 GLU A N 1
ATOM 879 C CA . GLU A 1 118 ? 5.246 -5.238 -32.566 1.00 86.94 118 GLU A CA 1
ATOM 880 C C . GLU A 1 118 ? 5.775 -5.454 -31.135 1.00 86.94 118 GLU A C 1
ATOM 882 O O . GLU A 1 118 ? 5.248 -6.276 -30.378 1.00 86.94 118 GLU A O 1
ATOM 887 N N . PRO A 1 119 ? 6.827 -4.722 -30.717 1.00 89.69 119 PRO A N 1
ATOM 888 C CA . PRO A 1 119 ? 7.313 -4.794 -29.349 1.00 89.69 119 PRO A CA 1
ATOM 889 C C . PRO A 1 119 ? 6.350 -4.091 -28.386 1.00 89.69 119 PRO A C 1
ATOM 891 O O . PRO A 1 119 ? 5.841 -3.006 -28.661 1.00 89.69 119 PRO A O 1
ATOM 894 N N . GLN A 1 120 ? 6.179 -4.657 -27.193 1.00 89.69 120 GLN A N 1
ATOM 895 C CA . GLN A 1 120 ? 5.519 -3.950 -26.101 1.00 89.69 120 GLN A CA 1
ATOM 896 C C . GLN A 1 120 ? 6.440 -2.839 -25.575 1.00 89.69 120 GLN A C 1
ATOM 898 O O . GLN A 1 120 ? 7.536 -3.113 -25.082 1.00 89.69 120 GLN A O 1
ATOM 903 N N . VAL A 1 121 ? 5.992 -1.583 -25.649 1.00 90.88 121 VAL A N 1
ATOM 904 C CA . VAL A 1 121 ? 6.766 -0.424 -25.177 1.00 90.88 121 VAL A CA 1
ATOM 905 C C . VAL A 1 121 ? 6.287 -0.000 -23.791 1.00 90.88 121 VAL A C 1
ATOM 907 O O . VAL A 1 121 ? 5.135 0.387 -23.611 1.00 90.88 121 VAL A O 1
ATOM 910 N N . LEU A 1 122 ? 7.186 -0.048 -22.804 1.00 91.19 122 LEU A N 1
ATOM 911 C CA . LEU A 1 122 ? 6.932 0.435 -21.447 1.00 91.19 122 LEU A CA 1
ATOM 912 C C . LEU A 1 122 ? 7.725 1.721 -21.210 1.00 91.19 122 LEU A C 1
ATOM 914 O O . LEU A 1 122 ? 8.947 1.690 -21.067 1.00 91.19 122 LEU A O 1
ATOM 918 N N . PHE A 1 123 ? 7.022 2.852 -21.146 1.00 92.44 123 PHE A N 1
ATOM 919 C CA . PHE A 1 123 ? 7.625 4.144 -20.833 1.00 92.44 123 PHE A CA 1
ATOM 920 C C . PHE A 1 123 ? 7.542 4.420 -19.327 1.00 92.44 123 PHE A C 1
ATOM 922 O O . PHE A 1 123 ? 6.456 4.595 -18.774 1.00 92.44 123 PHE A O 1
ATOM 929 N N . VAL A 1 124 ? 8.691 4.425 -18.647 1.00 92.06 124 VAL A N 1
ATOM 930 C CA . VAL A 1 124 ? 8.769 4.606 -17.190 1.00 92.06 124 VAL A CA 1
ATOM 931 C C . VAL A 1 124 ? 9.051 6.068 -16.865 1.00 92.06 124 VAL A C 1
ATOM 933 O O . VAL A 1 124 ? 10.099 6.599 -17.220 1.00 92.06 124 VAL A O 1
ATOM 936 N N . VAL A 1 125 ? 8.131 6.704 -16.140 1.00 92.88 125 VAL A N 1
ATOM 937 C CA . VAL A 1 125 ? 8.209 8.120 -15.752 1.00 92.88 125 VAL A CA 1
ATOM 938 C C . VAL A 1 125 ? 8.229 8.287 -14.233 1.00 92.88 125 VAL A C 1
ATOM 940 O O . VAL A 1 125 ? 7.744 7.434 -13.492 1.00 92.88 125 VAL A O 1
ATOM 943 N N . GLY A 1 126 ? 8.792 9.396 -13.752 1.00 92.69 126 GLY A N 1
ATOM 944 C CA . GLY A 1 126 ? 8.800 9.752 -12.331 1.00 92.69 126 GLY A CA 1
ATOM 945 C C . GLY A 1 126 ? 9.941 10.698 -11.958 1.00 92.69 126 GLY A C 1
ATOM 946 O O . GLY A 1 126 ? 10.859 10.935 -12.744 1.00 92.69 126 GLY A O 1
ATOM 947 N N . VAL A 1 127 ? 9.917 11.216 -10.732 1.00 94.00 127 VAL A N 1
ATOM 948 C CA . VAL A 1 127 ? 10.961 12.129 -10.231 1.00 94.00 127 VAL A CA 1
ATOM 949 C C . VAL A 1 127 ? 12.273 11.396 -9.914 1.00 94.00 127 VAL A C 1
ATOM 951 O O . VAL A 1 127 ? 12.335 10.163 -9.892 1.00 94.00 127 VAL A O 1
ATOM 954 N N . ASN A 1 128 ? 13.365 12.137 -9.722 1.00 91.81 128 ASN A N 1
ATOM 955 C CA . ASN A 1 128 ? 14.669 11.553 -9.390 1.00 91.81 128 ASN A CA 1
ATOM 956 C C . ASN A 1 128 ? 14.658 10.934 -7.985 1.00 91.81 128 ASN A C 1
ATOM 958 O O . ASN A 1 128 ? 13.999 11.436 -7.081 1.00 91.81 128 ASN A O 1
ATOM 962 N N . GLY A 1 129 ? 15.364 9.812 -7.812 1.00 91.56 129 GLY A N 1
ATOM 963 C CA . GLY A 1 129 ? 15.480 9.125 -6.518 1.00 91.56 129 GLY A CA 1
ATOM 964 C C . GLY A 1 129 ? 14.337 8.168 -6.140 1.00 91.56 129 GLY A C 1
ATOM 965 O O . GLY A 1 129 ? 14.465 7.463 -5.146 1.00 91.56 129 GLY A O 1
ATOM 966 N N . THR A 1 130 ? 13.265 8.040 -6.931 1.00 93.12 130 THR A N 1
ATOM 967 C CA . THR A 1 130 ? 12.147 7.101 -6.649 1.00 93.12 130 THR A CA 1
ATOM 968 C C . THR A 1 130 ? 12.421 5.648 -7.047 1.00 93.12 130 THR A C 1
ATOM 970 O O . THR A 1 130 ? 11.556 4.786 -6.912 1.00 93.12 130 THR A O 1
ATOM 973 N N . GLY A 1 131 ? 13.623 5.360 -7.555 1.00 94.12 131 GLY A N 1
ATOM 974 C CA . GLY A 1 131 ? 14.031 4.011 -7.945 1.00 94.12 131 GLY A CA 1
ATOM 975 C C . GLY A 1 131 ? 13.648 3.599 -9.369 1.00 94.12 131 GLY A C 1
ATOM 976 O O . GLY A 1 131 ? 13.659 2.404 -9.646 1.00 94.12 131 GLY A O 1
ATOM 977 N N . LYS A 1 132 ? 13.355 4.542 -10.282 1.00 95.81 132 LYS A N 1
ATOM 978 C CA . LYS A 1 132 ? 13.017 4.263 -11.698 1.00 95.81 132 LYS A CA 1
ATOM 979 C C . LYS A 1 132 ? 13.970 3.258 -12.358 1.00 95.81 132 LYS A C 1
ATOM 981 O O . LYS A 1 132 ? 13.540 2.187 -12.772 1.00 95.81 132 LYS A O 1
ATOM 986 N N . THR A 1 133 ? 15.266 3.566 -12.392 1.00 95.00 133 THR A N 1
ATOM 987 C CA . THR A 1 133 ? 16.300 2.731 -13.029 1.00 95.00 133 THR A CA 1
ATOM 988 C C . THR A 1 133 ? 16.415 1.356 -12.369 1.00 95.00 133 THR A C 1
ATOM 990 O O . THR A 1 133 ? 16.521 0.340 -13.053 1.00 95.00 133 THR A O 1
ATOM 993 N N . THR A 1 134 ? 16.305 1.298 -11.039 1.00 95.62 134 THR A N 1
ATOM 994 C CA . T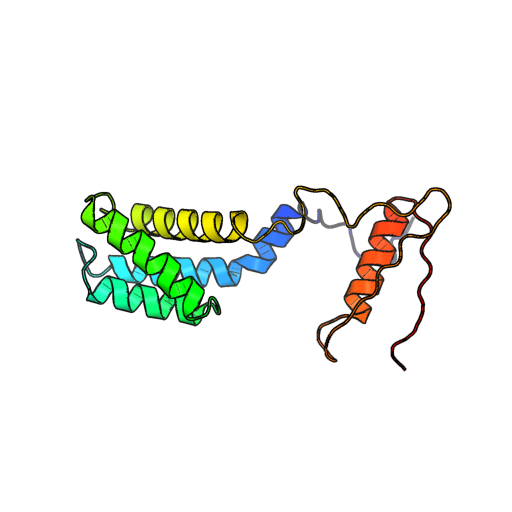HR A 1 134 ? 16.296 0.037 -10.281 1.00 95.62 134 THR A CA 1
ATOM 995 C C . THR A 1 134 ? 15.083 -0.823 -10.635 1.00 95.62 134 THR A C 1
ATOM 997 O O . THR A 1 134 ? 15.208 -2.035 -10.801 1.00 95.62 134 THR A O 1
ATOM 1000 N N . THR A 1 135 ? 13.907 -0.208 -10.770 1.00 95.00 135 THR A N 1
ATOM 1001 C CA . THR A 1 135 ? 12.672 -0.889 -11.173 1.00 95.00 135 THR A CA 1
ATOM 1002 C C . THR A 1 135 ? 12.756 -1.383 -12.616 1.00 95.00 135 THR A C 1
ATOM 1004 O O . THR A 1 135 ? 12.384 -2.526 -12.867 1.00 95.00 135 THR A O 1
ATOM 1007 N N . ILE A 1 136 ? 13.325 -0.594 -13.536 1.00 95.56 136 ILE A N 1
ATOM 1008 C CA . ILE A 1 136 ? 13.586 -1.010 -14.925 1.00 95.56 136 ILE A CA 1
ATOM 1009 C C . ILE A 1 136 ? 14.472 -2.262 -14.956 1.00 95.56 136 ILE A C 1
ATOM 1011 O O . ILE A 1 136 ? 14.132 -3.231 -15.628 1.00 95.56 136 ILE A O 1
ATOM 1015 N N . GLY A 1 137 ? 15.566 -2.290 -14.186 1.00 95.88 137 GLY A N 1
ATOM 1016 C CA . GLY A 1 137 ? 16.453 -3.456 -14.116 1.00 95.88 137 GLY A CA 1
ATOM 1017 C C . GLY A 1 137 ? 15.769 -4.712 -13.562 1.00 95.88 137 GLY A C 1
ATOM 1018 O O . GLY A 1 137 ? 15.910 -5.795 -14.131 1.00 95.88 137 GLY A O 1
ATOM 1019 N N . LYS A 1 138 ? 14.976 -4.572 -12.488 1.00 95.19 138 LYS A N 1
ATOM 1020 C CA . LYS A 1 138 ? 14.188 -5.683 -11.919 1.00 95.19 138 LYS A CA 1
ATOM 1021 C C . LYS A 1 138 ? 13.171 -6.227 -12.920 1.00 95.19 138 LYS A C 1
ATOM 1023 O O . LYS A 1 138 ? 13.067 -7.441 -13.077 1.00 95.19 138 LYS A O 1
ATOM 1028 N N . LEU A 1 139 ? 12.457 -5.337 -13.607 1.00 93.38 139 LEU A N 1
ATOM 1029 C CA . LEU A 1 139 ? 11.465 -5.708 -14.610 1.00 93.38 139 LEU A CA 1
ATOM 1030 C C . LEU A 1 139 ? 12.118 -6.402 -15.810 1.00 93.38 139 LEU A C 1
ATOM 1032 O O . LEU A 1 139 ? 11.660 -7.460 -16.222 1.00 93.38 139 LEU A O 1
ATOM 1036 N N . ALA A 1 140 ? 13.230 -5.867 -16.320 1.00 94.69 140 ALA A N 1
ATOM 1037 C CA . ALA A 1 140 ? 13.988 -6.482 -17.406 1.00 94.69 140 ALA A CA 1
ATOM 1038 C C . ALA A 1 140 ? 14.461 -7.896 -17.045 1.00 94.69 140 ALA A C 1
ATOM 1040 O O . ALA A 1 140 ? 14.317 -8.819 -17.844 1.00 94.69 140 ALA A O 1
ATOM 1041 N N . HIS A 1 141 ? 14.970 -8.084 -15.823 1.00 94.00 141 HIS A N 1
ATOM 1042 C CA . HIS A 1 141 ? 15.370 -9.399 -15.334 1.00 94.00 141 HIS A CA 1
ATOM 1043 C C . HIS A 1 141 ? 14.182 -10.365 -15.240 1.00 94.00 141 HIS A C 1
ATOM 1045 O O . HIS A 1 141 ? 14.288 -11.504 -15.686 1.00 94.00 141 HIS A O 1
ATOM 1051 N N . GLN A 1 142 ? 13.040 -9.907 -14.721 1.00 89.88 142 GLN A N 1
ATOM 1052 C CA . GLN A 1 142 ? 11.819 -10.709 -14.630 1.00 89.88 142 GLN A CA 1
ATOM 1053 C C . GLN A 1 142 ? 11.300 -11.136 -16.013 1.00 89.88 142 GLN A C 1
ATOM 1055 O O . GLN A 1 142 ? 11.004 -12.310 -16.213 1.00 89.88 142 GLN A O 1
ATOM 1060 N N . LEU A 1 143 ? 11.223 -10.215 -16.979 1.00 90.94 143 LEU A N 1
ATOM 1061 C CA . LEU A 1 143 ? 10.782 -10.515 -18.347 1.00 90.94 143 LEU A CA 1
ATOM 1062 C C . LEU A 1 143 ? 11.770 -11.447 -19.065 1.00 90.94 143 LEU A C 1
ATOM 1064 O O . LEU A 1 143 ? 11.360 -12.361 -19.779 1.00 90.94 143 LEU A O 1
ATOM 1068 N N . HIS A 1 144 ? 13.072 -11.279 -18.819 1.00 92.19 144 HIS A N 1
ATOM 1069 C CA . HIS A 1 144 ? 14.094 -12.186 -19.333 1.00 92.19 144 HIS A CA 1
ATOM 1070 C C . HIS A 1 144 ? 13.947 -13.609 -18.769 1.00 92.19 144 HIS A C 1
ATOM 1072 O O . HIS A 1 144 ? 14.012 -14.572 -19.530 1.00 92.19 144 HIS A O 1
ATOM 1078 N N . GLN A 1 145 ? 13.672 -13.761 -17.466 1.00 91.81 145 GLN A N 1
ATOM 1079 C CA . GLN A 1 145 ? 13.369 -15.067 -16.858 1.00 91.81 145 GLN A CA 1
ATOM 1080 C C . GLN A 1 145 ? 12.100 -15.715 -17.439 1.00 91.81 145 GLN A C 1
ATOM 1082 O O . GLN A 1 145 ? 11.993 -16.937 -17.463 1.00 91.81 145 GLN A O 1
ATOM 1087 N N . GLN A 1 146 ? 11.156 -14.911 -17.935 1.00 91.19 146 GLN A N 1
ATOM 1088 C CA . GLN A 1 146 ? 9.960 -15.376 -18.647 1.00 91.19 146 GLN A CA 1
ATOM 1089 C C . GLN A 1 146 ? 10.227 -15.707 -2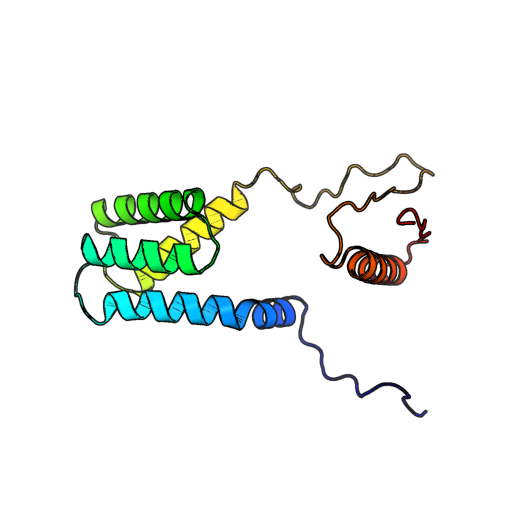0.129 1.00 91.19 146 GLN A C 1
ATOM 1091 O O . GLN A 1 146 ? 9.298 -16.047 -20.857 1.00 91.19 146 GLN A O 1
ATOM 1096 N N . GLY A 1 147 ? 11.479 -15.612 -20.593 1.00 91.81 147 GLY A N 1
ATOM 1097 C CA . GLY A 1 147 ? 11.881 -15.920 -21.967 1.00 91.81 147 GLY A CA 1
ATOM 1098 C C . GLY A 1 147 ? 11.671 -14.781 -22.968 1.00 91.81 147 GLY A C 1
ATOM 1099 O O . GLY A 1 147 ? 11.851 -14.987 -24.169 1.00 91.81 147 GLY A O 1
ATOM 1100 N N . GLN A 1 148 ? 11.307 -13.578 -22.513 1.00 91.00 148 GLN A N 1
ATOM 1101 C CA . GLN A 1 148 ? 11.122 -12.433 -23.403 1.00 91.00 148 GLN A CA 1
ATOM 1102 C C . GLN A 1 148 ? 12.458 -11.798 -23.812 1.00 91.00 148 GLN A C 1
ATOM 1104 O O . GLN A 1 148 ? 13.431 -11.767 -23.052 1.00 91.00 148 GLN A O 1
ATOM 1109 N N . LYS A 1 149 ? 12.495 -11.240 -25.028 1.00 93.06 149 LYS A N 1
ATOM 1110 C CA . LYS A 1 149 ? 13.607 -10.407 -25.500 1.00 93.06 149 LYS A CA 1
ATOM 1111 C C . LYS A 1 149 ? 13.381 -8.974 -25.030 1.00 93.06 149 LYS A C 1
ATOM 1113 O O . LYS A 1 149 ? 12.384 -8.361 -25.395 1.00 93.06 149 LYS A O 1
ATOM 1118 N N . VAL A 1 150 ? 14.312 -8.449 -24.239 1.00 94.81 150 VAL A N 1
ATOM 1119 C CA . VAL A 1 150 ? 14.215 -7.111 -23.644 1.00 94.81 150 VAL A CA 1
ATOM 1120 C C . VAL A 1 150 ? 15.283 -6.203 -24.239 1.00 94.81 150 VAL A C 1
ATOM 1122 O O . VAL A 1 150 ? 16.450 -6.582 -24.319 1.00 94.81 150 VAL A O 1
ATOM 1125 N N . VAL A 1 151 ? 14.885 -4.991 -24.623 1.00 96.12 151 VAL A N 1
ATOM 1126 C CA . VAL A 1 151 ? 15.785 -3.909 -25.040 1.00 96.12 151 VAL A CA 1
ATOM 1127 C C . VAL A 1 151 ? 15.578 -2.732 -24.093 1.00 96.12 151 VAL A C 1
ATOM 1129 O O . VAL A 1 151 ? 14.442 -2.363 -23.806 1.00 96.12 151 VAL A O 1
ATOM 1132 N N . LEU A 1 152 ? 16.673 -2.153 -23.598 1.00 96.06 152 LEU A N 1
ATOM 1133 C CA . LEU A 1 152 ? 16.644 -0.966 -22.745 1.00 96.06 152 LEU A CA 1
ATOM 1134 C C . LEU A 1 152 ? 17.085 0.259 -23.544 1.00 96.06 152 LEU A C 1
ATOM 1136 O O . LEU A 1 152 ? 18.141 0.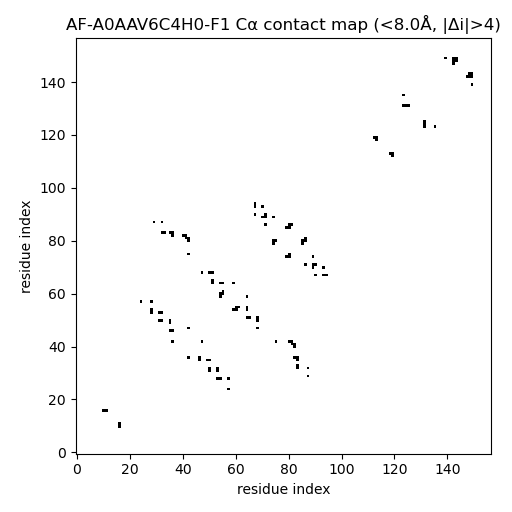238 -24.173 1.00 96.06 152 LEU A O 1
ATOM 1140 N N . ALA A 1 153 ? 16.298 1.331 -23.478 1.00 95.62 153 ALA A N 1
ATOM 1141 C CA . ALA A 1 153 ? 16.641 2.632 -24.040 1.00 95.62 153 ALA A CA 1
ATOM 1142 C C . ALA A 1 153 ? 16.968 3.610 -22.901 1.00 95.62 153 ALA A C 1
ATOM 1144 O O . ALA A 1 153 ? 16.107 3.922 -22.076 1.00 95.62 153 ALA A O 1
ATOM 1145 N N . ALA A 1 154 ? 18.215 4.082 -22.838 1.00 94.31 154 ALA A N 1
ATOM 1146 C CA . ALA A 1 154 ? 18.668 5.044 -21.832 1.00 94.31 154 ALA A CA 1
ATOM 1147 C C . ALA A 1 154 ? 18.227 6.470 -22.211 1.00 94.31 154 ALA A C 1
ATOM 1149 O O . ALA A 1 154 ? 18.990 7.225 -22.804 1.00 94.31 154 ALA A O 1
ATOM 1150 N N . GLY A 1 155 ? 16.968 6.803 -21.915 1.00 89.38 155 GLY A N 1
ATOM 1151 C CA . GLY A 1 155 ? 16.372 8.116 -22.208 1.00 89.38 155 GLY A CA 1
ATOM 1152 C C . GLY A 1 155 ? 16.459 9.152 -21.078 1.00 89.38 155 GLY A C 1
ATOM 1153 O O . GLY A 1 155 ? 15.995 10.269 -21.266 1.00 89.38 155 GLY A O 1
ATOM 1154 N N . ASP A 1 156 ? 17.002 8.785 -19.914 1.00 87.38 156 ASP A N 1
ATOM 1155 C CA . ASP A 1 156 ? 17.270 9.686 -18.779 1.00 87.38 156 ASP A CA 1
ATOM 1156 C C . ASP A 1 156 ? 18.746 10.120 -18.876 1.00 87.38 156 ASP A C 1
ATOM 1158 O O . ASP A 1 156 ? 19.634 9.322 -18.561 1.00 87.38 156 ASP A O 1
ATOM 1162 N N . THR A 1 157 ? 18.996 11.310 -19.442 1.00 81.81 157 THR A N 1
ATOM 1163 C CA . THR A 1 157 ? 20.332 11.853 -19.781 1.00 81.81 157 THR A CA 1
ATOM 1164 C C . THR A 1 157 ? 20.732 13.021 -18.899 1.00 81.81 157 THR A C 1
ATOM 1166 O O . THR A 1 157 ? 19.881 13.930 -18.750 1.00 81.81 157 THR A O 1
#

Solvent-accessible surface area (backbone atoms only — not comparable to full-atom values): 9985 Å² total; per-residue (Å²): 135,90,78,95,64,79,80,87,63,86,72,62,55,76,66,49,53,50,51,58,73,43,40,66,63,52,51,56,52,51,52,54,53,49,58,52,48,76,79,44,88,62,86,46,76,68,43,51,52,52,48,50,55,51,42,48,77,67,76,54,42,73,69,54,40,49,57,42,50,54,55,48,50,58,36,45,78,67,71,66,51,74,49,57,66,45,47,52,49,49,51,52,52,44,54,51,48,54,66,67,64,46,76,70,87,38,92,81,54,66,78,80,79,54,60,93,94,51,79,80,83,83,85,89,82,80,69,90,90,76,46,64,70,61,50,52,52,53,50,48,52,53,43,43,74,73,71,48,89,81,82,87,78,89,81,85,126

Nearest PDB structures (foldseek):
  6cy5-assembly1_A  TM=8.091E-01  e=9.205E-06  Elizabethkingia anophelis NUHP1
  6cy5-assembly1_B  TM=7.504E-01  e=7.710E-06  Elizabethkingia anophelis NUHP1
  8rix-assembly1_A  TM=8.140E-01  e=1.393E-04  Arabidopsis thaliana
  6cy1-assembly1_A  TM=8.102E-01  e=1.238E-04  Elizabethkingia anophelis NUHP1

Mean predicted aligned error: 9.85 Å

Secondary structure (DSSP, 8-state):
---SS--------HHHHHHHHTHHHHHHHHHHHHHHHTT-SS--HHHHHHHHHHHHTTT-HHHHHHHHHHHHHHHHHTT---SHHHHHHHHHHHHHHHHHHS--S-SS--S-PPPTTPPPP------TTSSHHHHHHHHHHHHHHTT----------

Sequence (157 aa):
MLSLFGQNKDEGSLLDRLKQSVAKTRSQLAARVEDIFKGEKRIDPAALATLENALLATDLGMRTTREVLDAVRQQLERDALRDSDALKSAVKSQLLAILRAAPESNNGAGPAAPADGEPQVLFVVGVNGTGKTTTIGKLAHQLHQQGQKVVLAAGDT

pLDDT: mean 81.3, std 15.47, range [31.66, 96.12]

Radius of gyration: 22.28 Å; Cα contacts (8 Å, |Δi|>4): 70; chains: 1; bounding box: 58×40×62 Å

Foldseek 3Di:
DDDPDDDPDVPDDPVVVVCVVCVVLVVQLLVQLVVLQVPDQACDPVSLVSNLVSCVVSVCDDVLSVQLSVQVVVCVVVVQDGGSVSSVVSSVVSVVVVVVPPDDPDPPDDPPDDPPPDDDDDDFDDDPPPCRVVVVVVVQVVVVVVVDDDDDDPPPD

=== Feature glossary ===
A reading guide for the features in this record.

Start from the sequence.

  · This is the polypeptide sequence — one letter per residue, N-terminus first. Length ranges from a few dozen residues for small domains to over a thousand for large multi-domain proteins.

Fold it, and you get atomic coordinates and the backbone conformation that goes with them.

  · Structure coordinates are given as an mmCIF _atom_site loop: one row per atom with element, residue name, chain id, sequence number, and x/y/z position in Å. Only the four main-chain atoms per residue are included here; side chains are omitted to keep the record compact.

  · Backbone dihedral angles. Every residue except chain termini has a φ (preceding-C → N → Cα → C) and a ψ (N → Cα → C → next-N). They are reported in degrees following the IUPAC sign convention. Secondary structure is essentially a statement about which (φ, ψ) basin each residue occupies.

  · The SS8 string is DSSP's per-residue secondary-structure call. α-helix (H) means an i→i+4 H-bond ladder; β-strand (E) means the residue participates in a β-sheet; 3₁₀ (G) and π (I) are tighter and wider helices; T/S are turns/bends; '-' is loop.

  · SS3 is a coarse helix/strand/coil call (letters a/b/c) made by the P-SEA algorithm from inter-Cα distances and dihedrals. It 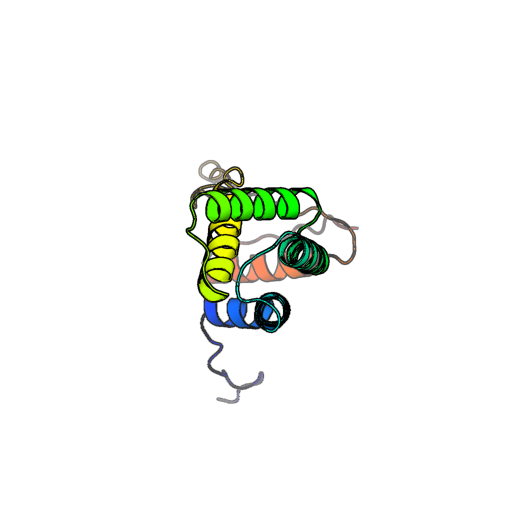is less detailed than DSSP but needs only Cα positions.

Summarize the fold with a handful of shape descriptors and a per-residue structural alphabet.

  · Radius of gyration (Rg) is the root-mean-square distance of Cα atoms from their centroid — a single number for overall size and compactness. A globular domain of N residues has Rg ≈ 2.2·N^0.38 Å; an extended or disordered chain has a much larger Rg. The Cα contact count is the number of residue pairs whose Cα atoms are within 8 Å and are more than four positions apart in sequence — a standard proxy for tertiary packing density. The bounding box is the smallest axis-aligned box enclosing all Cα atoms.

  · The Foldseek 3Di string encodes local tertiary geometry as a 20-letter alphabet — one character per residue — derived from the relative positions of nearby Cα atoms. Unlike the amino-acid sequence, 3Di is a direct function of the 3D structure, so two proteins with the same fold 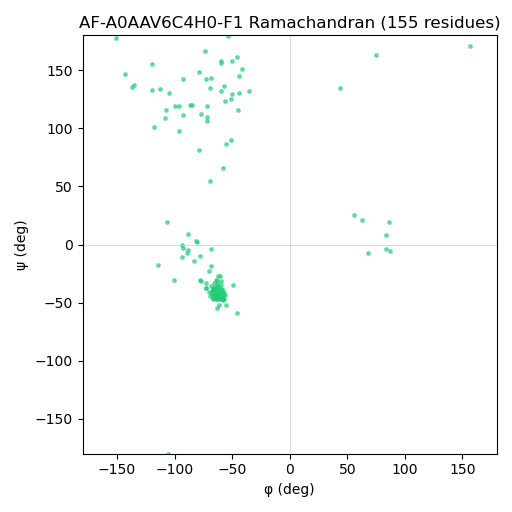have similar 3Di strings even at low sequence identity.

  · Solvent-accessible surface area (SASA) is the area in Å² traced out by the centre of a 1.4 Å probe sphere (a water molecule) rolled over the protein's van der Waals surface (Shrake–Rupley / Lee–Richards construction). Buried residues have near-zero SASA; fully exposed residues can exceed 200 Å². The total SASA scales roughly with the number of surface residues.

Ask how reliable the model is.

  · pLDDT (predicted Local Distance Difference Test) is AlphaFold's per-residue confidence score, ranging from 0 to 100. Values above 90 indicate high confidence (typically well-packed cores); 70–90 is confident; 50–70 low confidence; below 50 usually means the region is disordered or the prediction is unreliable there. AlphaFold stores pLDDT in the mmCIF B-factor column.

  · B-factor (Debye–Waller factor) reflects atomic displacement in the crystal lattice. It is an experimental observable (units Å²), not a prediction; low values mean the atom is pinned down, high values mean it moves or is heterogeneous across the crystal.

  · Predicted Aligned Error (PAE) is an AlphaFold confidence matrix: entry (i, j) is the expected error in the position of residue j, in ångströms, when the prediction is superimposed on the true structure at residue i. Low PAE within a block of residues means that block is internally rigid and well-predicted; high PAE between two blocks means their relative placement is uncertain even if each block individually is confident.

Place it in context: what it resembles, what it is annotated as, and how it looks.

  · Nearest PDB neighbors are the top structural matches found by Foldseek when searching this structure against the entire Protein Data Bank. Each hit reports a TM-score (0 to 1; >0.5 almost always implies the same fold) and an E-value. These are *structural* homologs — they may share no detectable sequence similarity.

  · Functional annotations link the protein to curated databases. InterPro entries identify conserved domains and families by matching the sequence against member-database signatures (Pfam, PROSITE, CDD, …). Gene Ontology (GO) terms describe molecular function, biological process, and cellular component in a controlled vocabulary. CATH places the structure in a hierarchical fold classification (Class/Architecture/Topology/Homologous-superfamily). The organism is the source species.

  · Three diagnostic plots accompany the record. The Cα contact map visualizes the tertiary structure as a 2D adjacency matrix (8 Å cutoff, sequence-local contacts suppressed). The Ramachandran plot shows the distribution of backbone (φ, ψ) torsions, with points in the α and β basins reflecting secondary structure content. The PAE plot shows AlphaFold's inter-residue confidence as a color matrix.

  · Six rendered views show the 3D structure from the faces of a cube — i.e. along ±x, ±y, ±z. Rendering representation is drawn randomly per protein from cartoon (secondary-structure ribbons), sticks (backbone bonds), or molecular surface; coloring is either N→C rainbow (blue at the N-terminus through red at the C-terminus) or one color per chain.